Protein AF-A0A944TZT9-F1 (afdb_monomer_lite)

Radius of gyration: 13.58 Å; chains: 1; bounding box: 32×24×38 Å

Structure (mmCIF, N/CA/C/O backbone):
data_AF-A0A944TZT9-F1
#
_entry.id   AF-A0A944TZT9-F1
#
loop_
_atom_site.group_PDB
_atom_site.id
_atom_site.type_symbol
_atom_site.label_atom_id
_atom_site.label_alt_id
_atom_site.label_comp_id
_atom_site.label_asym_id
_atom_site.label_entity_id
_atom_site.label_seq_id
_atom_site.pdbx_PDB_ins_code
_atom_site.Cartn_x
_atom_site.Cartn_y
_atom_site.Cartn_z
_atom_site.occupancy
_atom_site.B_iso_or_equiv
_atom_site.auth_seq_id
_atom_site.auth_comp_id
_atom_site.auth_asym_id
_atom_site.auth_atom_id
_atom_site.pdbx_PDB_model_num
ATOM 1 N N . MET A 1 1 ? -11.316 -3.778 -6.133 1.00 54.97 1 MET A N 1
ATOM 2 C CA . MET A 1 1 ? -10.814 -3.201 -4.871 1.00 54.97 1 MET A CA 1
ATOM 3 C C . MET A 1 1 ? -9.527 -2.442 -5.174 1.00 54.97 1 MET A C 1
ATOM 5 O O . MET A 1 1 ? -8.621 -3.069 -5.716 1.00 54.97 1 MET A O 1
ATOM 9 N N . PRO A 1 2 ? -9.462 -1.119 -4.948 1.00 79.56 2 PRO A N 1
ATOM 10 C CA . PRO A 1 2 ? -8.211 -0.369 -5.063 1.00 79.56 2 PRO A CA 1
ATOM 11 C C . PRO A 1 2 ? -7.217 -0.827 -3.986 1.00 79.56 2 PRO A C 1
ATOM 13 O O . PRO A 1 2 ? -7.639 -1.184 -2.889 1.00 79.56 2 PRO A O 1
ATOM 16 N N . ALA A 1 3 ? -5.920 -0.825 -4.306 1.00 89.00 3 ALA A N 1
ATOM 17 C CA . ALA A 1 3 ? -4.836 -1.183 -3.385 1.00 89.00 3 ALA A CA 1
ATOM 18 C C . ALA A 1 3 ? -5.063 -2.514 -2.622 1.00 89.00 3 ALA A C 1
ATOM 20 O O . ALA A 1 3 ? -4.917 -2.576 -1.401 1.00 89.00 3 ALA A O 1
ATOM 21 N N . ILE A 1 4 ? -5.471 -3.576 -3.332 1.00 93.75 4 ILE A N 1
ATOM 22 C CA . ILE A 1 4 ? -5.760 -4.904 -2.752 1.00 93.75 4 ILE A CA 1
ATOM 23 C C . ILE A 1 4 ? -4.552 -5.527 -2.038 1.00 93.75 4 ILE A C 1
ATOM 25 O O . ILE A 1 4 ? -4.700 -6.324 -1.117 1.00 93.75 4 ILE A O 1
ATOM 29 N N . GLU A 1 5 ? -3.350 -5.134 -2.437 1.00 94.75 5 GLU A N 1
ATOM 30 C CA . GLU A 1 5 ? -2.083 -5.505 -1.823 1.00 94.75 5 GLU A CA 1
ATOM 31 C C . GLU A 1 5 ? -1.931 -5.027 -0.367 1.00 94.75 5 GLU A C 1
ATOM 33 O O . GLU A 1 5 ? -1.015 -5.482 0.319 1.00 94.75 5 GLU A O 1
ATOM 38 N N . LEU A 1 6 ? -2.841 -4.163 0.105 1.00 94.69 6 LEU A N 1
ATOM 39 C CA . LEU A 1 6 ? -2.936 -3.638 1.474 1.00 94.69 6 LEU A CA 1
ATOM 40 C C . LEU A 1 6 ? -4.268 -4.014 2.148 1.00 94.69 6 LEU A C 1
ATOM 42 O O . LEU A 1 6 ? 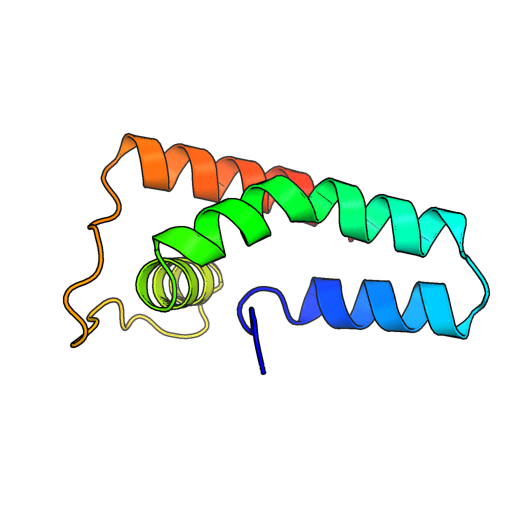-4.836 -3.232 2.906 1.00 94.69 6 LEU A O 1
ATOM 46 N N . ALA A 1 7 ? -4.828 -5.187 1.838 1.00 94.50 7 ALA A N 1
ATOM 47 C CA . ALA A 1 7 ? -6.108 -5.629 2.402 1.00 94.50 7 ALA A CA 1
ATOM 48 C C . ALA A 1 7 ? -6.147 -5.602 3.945 1.00 94.50 7 ALA A C 1
ATOM 50 O O . ALA A 1 7 ? -7.161 -5.224 4.524 1.00 94.50 7 ALA A O 1
ATOM 51 N N . ASP A 1 8 ? -5.041 -5.951 4.600 1.00 94.12 8 ASP A N 1
ATOM 52 C CA . ASP A 1 8 ? -4.858 -5.880 6.053 1.00 94.12 8 ASP A CA 1
ATOM 53 C C . ASP A 1 8 ? -4.995 -4.453 6.602 1.00 94.12 8 ASP A C 1
ATOM 55 O O . ASP A 1 8 ? -5.733 -4.231 7.563 1.00 94.12 8 ASP A O 1
ATOM 59 N N . LEU A 1 9 ? -4.362 -3.475 5.951 1.00 95.69 9 LEU A N 1
ATOM 60 C CA . LEU A 1 9 ? -4.528 -2.057 6.274 1.00 95.69 9 LEU A CA 1
ATOM 61 C C . LEU A 1 9 ? -5.989 -1.619 6.134 1.00 95.69 9 LEU A C 1
ATOM 63 O O . LEU A 1 9 ? -6.503 -0.926 7.010 1.00 95.69 9 LEU A O 1
ATOM 67 N N . HIS A 1 10 ? -6.663 -2.001 5.045 1.00 95.44 10 HIS A N 1
ATOM 68 C CA . HIS A 1 10 ? -8.062 -1.615 4.818 1.00 95.44 10 HIS A CA 1
ATOM 69 C C . HIS A 1 10 ? -8.981 -2.152 5.916 1.00 95.44 10 HIS A C 1
ATOM 71 O O . HIS A 1 10 ? -9.862 -1.433 6.384 1.00 95.44 10 HIS A O 1
ATOM 77 N N . VAL A 1 11 ? -8.746 -3.386 6.368 1.00 96.19 11 VAL A N 1
ATOM 78 C CA . VAL A 1 11 ? -9.464 -3.970 7.508 1.00 96.19 11 VAL A CA 1
ATOM 79 C C . VAL A 1 11 ? -9.163 -3.199 8.793 1.00 96.19 11 VAL A C 1
ATOM 81 O O . VAL A 1 11 ? -10.095 -2.831 9.506 1.00 96.19 11 VAL A O 1
ATOM 84 N N . ALA A 1 12 ? -7.893 -2.898 9.077 1.00 96.88 12 ALA A N 1
ATOM 85 C CA . ALA A 1 12 ? -7.508 -2.135 10.265 1.00 96.88 12 ALA A CA 1
ATOM 86 C C . ALA A 1 12 ? -8.142 -0.731 10.284 1.00 96.88 12 ALA A C 1
ATOM 88 O O . ALA A 1 12 ? -8.688 -0.311 11.305 1.00 96.88 12 ALA A O 1
ATOM 89 N N . 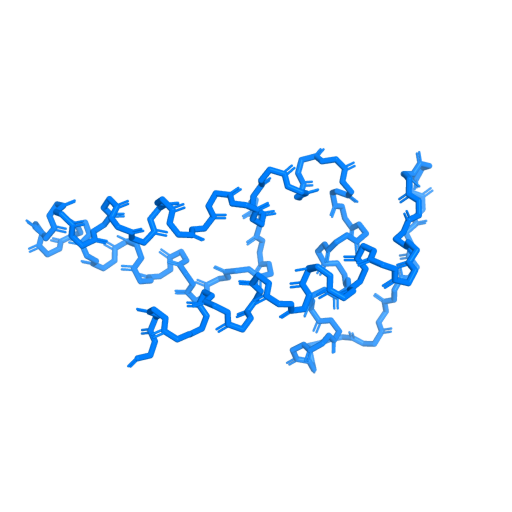LEU A 1 13 ? -8.131 -0.034 9.144 1.00 96.38 13 LEU A N 1
ATOM 90 C CA . LEU A 1 13 ? -8.780 1.266 8.958 1.00 96.38 13 LEU A CA 1
ATOM 91 C C . LEU A 1 13 ? -10.284 1.189 9.212 1.00 96.38 13 LEU A C 1
ATOM 93 O O . LEU A 1 13 ? -10.824 2.003 9.963 1.00 96.38 13 LEU A O 1
ATOM 97 N N . TYR A 1 14 ? -10.953 0.211 8.598 1.00 96.94 14 TYR A N 1
ATOM 98 C CA . TYR A 1 14 ? -12.390 0.017 8.757 1.00 96.94 14 TYR A CA 1
ATOM 99 C C . TYR A 1 14 ? -12.763 -0.289 10.208 1.00 96.94 14 TYR A C 1
ATOM 101 O O . TYR A 1 14 ? -13.725 0.282 10.722 1.00 96.94 14 TYR A O 1
ATOM 109 N N . ASN A 1 15 ? -11.995 -1.145 10.883 1.00 97.75 15 ASN A N 1
ATOM 110 C CA . ASN A 1 15 ? -12.229 -1.495 12.281 1.00 97.75 15 ASN A CA 1
ATOM 111 C C . ASN A 1 15 ? -12.058 -0.277 13.194 1.00 97.75 15 ASN A C 1
ATOM 113 O O . ASN A 1 15 ? -12.960 0.018 13.973 1.00 97.75 15 ASN A O 1
ATOM 117 N N . ALA A 1 16 ? -10.963 0.479 13.052 1.00 97.94 16 ALA A N 1
ATOM 118 C CA . ALA A 1 16 ? -10.736 1.692 13.839 1.00 97.94 16 ALA A CA 1
ATOM 119 C C . ALA A 1 16 ? -11.856 2.723 13.627 1.00 97.94 16 ALA A C 1
ATOM 121 O O . ALA A 1 16 ? -12.379 3.294 14.583 1.00 97.94 16 ALA A O 1
ATOM 122 N N . PHE A 1 17 ? -12.277 2.930 12.377 1.00 97.44 17 PHE A N 1
ATOM 123 C CA . PHE A 1 17 ? -13.386 3.827 12.063 1.00 97.44 17 PHE A CA 1
ATOM 124 C C . PHE A 1 17 ? -14.712 3.347 12.673 1.00 97.44 17 PHE A C 1
ATOM 126 O O . PHE A 1 17 ? -15.414 4.132 13.309 1.00 97.44 17 PHE A O 1
ATOM 133 N N . SER A 1 18 ? -15.035 2.060 12.519 1.00 98.25 18 SER A N 1
ATOM 134 C CA . SER A 1 18 ? -16.287 1.465 13.012 1.00 98.25 18 SER A CA 1
ATOM 135 C C . SER A 1 18 ? -16.372 1.448 14.540 1.00 98.25 18 SER A C 1
ATOM 137 O O . SER A 1 18 ? -17.465 1.552 15.090 1.00 98.25 18 SER A O 1
ATOM 139 N N . SER A 1 19 ? -15.227 1.383 15.222 1.00 98.25 19 SER A N 1
ATOM 140 C CA . SER A 1 19 ? -15.104 1.493 16.682 1.00 98.25 19 SER A CA 1
ATOM 141 C C . SER A 1 19 ? -15.022 2.941 17.191 1.00 98.25 19 SER A C 1
ATOM 143 O O . SER A 1 19 ? -14.737 3.160 18.364 1.00 98.25 19 SER A O 1
ATOM 145 N N . ALA A 1 20 ? -15.260 3.943 16.334 1.00 98.06 20 ALA A N 1
ATOM 146 C CA . ALA A 1 20 ? -15.153 5.372 16.650 1.00 98.06 20 ALA A CA 1
ATOM 147 C C . ALA A 1 20 ? -13.750 5.837 17.112 1.00 98.06 20 ALA A C 1
ATOM 149 O O . ALA A 1 20 ? -13.599 6.913 17.695 1.00 98.06 20 ALA A O 1
ATOM 150 N N . GLU A 1 21 ? -12.693 5.092 16.779 1.00 98.38 21 GLU A N 1
ATOM 151 C CA . GLU A 1 21 ? -11.296 5.447 17.052 1.00 98.38 21 GLU A CA 1
ATOM 152 C C . GLU A 1 21 ? -10.742 6.377 15.960 1.00 98.38 21 GLU A C 1
ATOM 154 O O . GLU A 1 21 ? -9.826 6.045 15.201 1.00 98.38 21 GLU A O 1
ATOM 159 N N . ALA A 1 22 ? -11.314 7.578 15.857 1.00 97.50 22 ALA A N 1
ATOM 160 C CA . ALA A 1 22 ? -11.042 8.492 14.748 1.00 97.50 22 ALA A CA 1
ATOM 161 C C . ALA A 1 22 ? -9.550 8.841 14.579 1.00 97.50 22 ALA A C 1
ATOM 163 O O . ALA A 1 22 ? -9.078 8.983 13.450 1.00 97.50 22 ALA A O 1
ATOM 164 N N . GLU A 1 23 ? -8.794 8.968 15.676 1.00 98.06 23 GLU A N 1
ATOM 165 C CA . GLU A 1 23 ? -7.361 9.268 15.584 1.00 98.06 23 GLU A CA 1
ATOM 166 C C . GLU A 1 23 ? -6.545 8.068 15.107 1.00 98.06 23 GLU A C 1
ATOM 168 O O . GLU A 1 23 ? -5.647 8.234 14.286 1.00 98.06 23 GLU A O 1
ATOM 173 N N . ARG A 1 24 ? -6.908 6.851 15.525 1.00 97.50 24 ARG A N 1
ATOM 174 C CA . ARG A 1 24 ? -6.263 5.627 15.044 1.00 97.50 24 ARG A CA 1
ATOM 175 C C . ARG A 1 24 ? -6.500 5.432 13.550 1.00 97.50 24 ARG A C 1
ATOM 177 O O . ARG A 1 24 ? -5.551 5.163 12.816 1.00 97.50 24 ARG A O 1
ATOM 184 N N . ALA A 1 25 ? -7.735 5.634 13.090 1.00 97.94 25 ALA A N 1
ATOM 185 C CA . ALA A 1 25 ? -8.066 5.576 11.669 1.00 97.94 25 ALA A CA 1
ATOM 186 C C . ALA A 1 25 ? -7.275 6.622 10.860 1.00 97.94 25 ALA A C 1
ATOM 188 O O . ALA A 1 25 ? -6.720 6.309 9.807 1.00 97.94 25 ALA A O 1
ATOM 189 N N . ARG A 1 26 ? -7.154 7.857 11.369 1.00 97.50 26 ARG A N 1
ATOM 190 C CA . ARG A 1 26 ? -6.335 8.897 10.726 1.00 97.50 26 ARG A CA 1
ATOM 191 C C . ARG A 1 26 ? -4.853 8.547 10.699 1.00 97.50 26 ARG A C 1
ATOM 193 O O . ARG A 1 26 ? -4.215 8.782 9.677 1.00 97.50 26 ARG A O 1
ATOM 200 N N . GLN A 1 27 ? -4.316 7.997 11.785 1.00 97.31 27 GLN A N 1
ATOM 201 C CA . GLN A 1 27 ? -2.919 7.580 11.857 1.00 97.31 27 GLN A CA 1
ATOM 202 C C . GLN A 1 27 ? -2.618 6.504 10.810 1.00 97.31 27 GLN A C 1
ATOM 204 O O . GLN A 1 27 ? -1.743 6.705 9.975 1.00 97.31 27 GLN A O 1
ATOM 209 N N . LEU A 1 28 ? -3.424 5.437 10.772 1.00 97.38 28 LEU A N 1
ATOM 210 C CA . LEU A 1 28 ? -3.314 4.373 9.768 1.00 97.38 28 LEU A CA 1
ATOM 211 C C . LEU A 1 28 ? -3.360 4.921 8.334 1.00 97.38 28 LEU A C 1
ATOM 213 O O . LEU A 1 28 ? -2.581 4.497 7.481 1.00 97.38 28 LEU A O 1
ATOM 217 N N . TYR A 1 29 ? -4.247 5.883 8.061 1.00 96.19 29 TYR A N 1
ATOM 218 C CA . TYR A 1 29 ? -4.333 6.495 6.739 1.00 96.19 29 TYR A CA 1
ATOM 219 C C . TYR A 1 29 ? -3.062 7.283 6.409 1.00 96.19 29 TYR A C 1
ATOM 221 O O . TYR A 1 29 ? -2.490 7.068 5.342 1.00 96.19 29 TYR A O 1
ATOM 229 N N . ARG A 1 30 ? -2.585 8.142 7.323 1.00 97.06 30 ARG A N 1
ATOM 230 C CA . ARG A 1 30 ? -1.355 8.932 7.137 1.00 97.06 30 ARG A CA 1
ATOM 231 C C . ARG A 1 30 ? -0.141 8.045 6.878 1.00 97.06 30 ARG A C 1
ATOM 233 O O . ARG A 1 30 ? 0.582 8.301 5.920 1.00 97.06 30 ARG A O 1
ATOM 240 N N . ASP A 1 31 ? 0.024 6.986 7.661 1.00 96.38 31 ASP A N 1
ATOM 241 C CA . ASP A 1 31 ? 1.162 6.069 7.533 1.00 96.38 31 ASP A CA 1
ATOM 242 C C . ASP A 1 31 ? 1.117 5.267 6.225 1.00 96.38 31 ASP A C 1
ATOM 244 O O . ASP A 1 31 ? 2.149 4.860 5.699 1.00 96.38 31 ASP A O 1
ATOM 248 N N . SER A 1 32 ? -0.070 5.092 5.637 1.00 95.75 32 SER A N 1
ATOM 249 C CA . SER A 1 32 ? 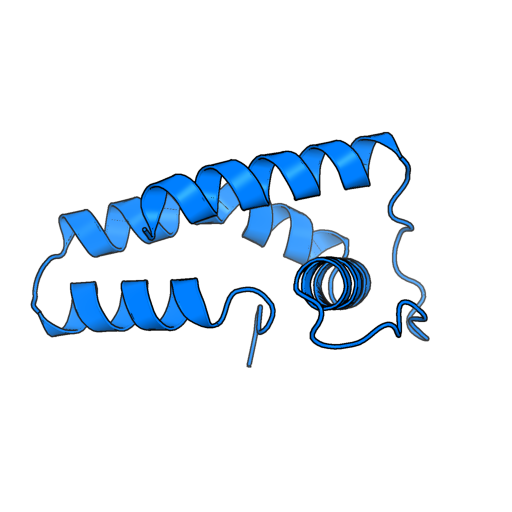-0.220 4.438 4.334 1.00 95.75 32 SER A CA 1
ATOM 250 C C . SER A 1 32 ? 0.058 5.340 3.126 1.00 95.75 32 SER A C 1
ATOM 252 O O . SER A 1 32 ? 0.264 4.831 2.019 1.00 95.75 32 SER A O 1
ATOM 254 N N . LEU A 1 33 ? 0.065 6.669 3.303 1.00 95.94 33 LEU A N 1
ATOM 255 C CA . LEU A 1 33 ? 0.150 7.630 2.197 1.00 95.9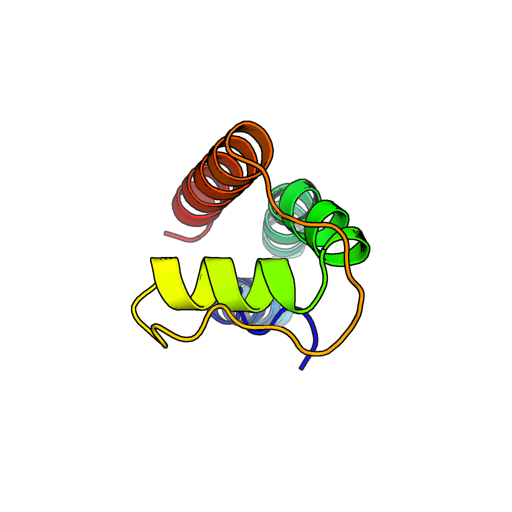4 33 LEU A CA 1
ATOM 256 C C . LEU A 1 33 ? 1.377 7.442 1.294 1.00 95.94 33 LEU A C 1
ATOM 258 O O . LEU A 1 33 ? 1.180 7.469 0.078 1.00 95.94 33 LEU A O 1
ATOM 262 N N . PRO A 1 34 ? 2.607 7.212 1.801 1.00 95.69 34 PRO A N 1
ATOM 263 C CA . PRO A 1 34 ? 3.773 7.023 0.933 1.00 95.69 34 PRO A CA 1
ATOM 264 C C . PRO A 1 34 ? 3.583 5.878 -0.073 1.00 95.69 34 PRO A C 1
ATOM 266 O O . PRO A 1 34 ? 3.888 6.010 -1.265 1.00 95.69 34 PRO A O 1
ATOM 269 N N . LEU A 1 35 ? 2.990 4.773 0.388 1.00 95.06 35 LEU A N 1
ATOM 270 C CA . LEU A 1 35 ? 2.756 3.600 -0.440 1.00 95.06 35 LEU A CA 1
ATOM 271 C C . LEU A 1 35 ? 1.582 3.809 -1.404 1.00 95.06 35 LEU A C 1
ATOM 273 O O . LEU A 1 35 ? 1.683 3.437 -2.572 1.00 95.06 35 LEU A O 1
ATOM 277 N N . LEU A 1 36 ? 0.497 4.456 -0.961 1.00 94.75 36 LEU A N 1
ATOM 278 C CA . LEU A 1 36 ? -0.648 4.794 -1.817 1.00 94.75 36 LEU A CA 1
ATOM 279 C C . LEU A 1 36 ? -0.276 5.787 -2.929 1.00 94.75 36 LEU A C 1
ATOM 281 O O . LEU A 1 36 ? -0.718 5.638 -4.070 1.00 94.75 36 LEU A O 1
ATOM 285 N N . VAL A 1 37 ? 0.573 6.773 -2.630 1.00 95.69 37 VAL A N 1
ATOM 286 C CA . VAL A 1 37 ? 1.082 7.722 -3.630 1.00 95.69 37 VAL A CA 1
ATOM 287 C C . VAL A 1 37 ? 1.949 6.993 -4.656 1.00 95.69 37 VAL A C 1
ATOM 289 O O . VAL A 1 37 ? 1.708 7.136 -5.856 1.00 95.69 37 VAL A O 1
ATOM 292 N N . SER A 1 38 ? 2.871 6.132 -4.217 1.00 95.81 38 SER A N 1
ATOM 293 C CA . SER A 1 38 ? 3.666 5.281 -5.118 1.00 95.81 38 SER A CA 1
ATOM 294 C C . SER A 1 38 ? 2.781 4.362 -5.974 1.00 95.81 38 SER A C 1
ATOM 296 O O . SER A 1 38 ? 3.007 4.197 -7.177 1.00 95.81 38 SER A O 1
ATOM 298 N N . GLN A 1 39 ? 1.715 3.809 -5.388 1.00 94.75 39 GLN A N 1
ATOM 299 C CA . GLN A 1 39 ? 0.742 2.967 -6.087 1.00 94.75 39 GLN A CA 1
ATOM 300 C C . GLN A 1 39 ? 0.037 3.730 -7.212 1.00 94.75 39 GLN A C 1
ATOM 302 O O . GLN A 1 39 ? -0.213 3.152 -8.267 1.00 94.75 39 GLN A O 1
ATOM 307 N N . SER A 1 40 ? -0.214 5.032 -7.060 1.00 94.56 40 SER A N 1
ATOM 308 C CA . SER A 1 40 ? -0.853 5.833 -8.112 1.00 94.56 40 SER A CA 1
ATOM 309 C C . SER A 1 40 ? -0.009 5.938 -9.397 1.00 94.56 40 SER A C 1
ATOM 311 O O . SER A 1 40 ? -0.568 5.994 -10.501 1.00 94.56 40 SER A O 1
ATOM 313 N N . VAL A 1 41 ? 1.322 5.879 -9.255 1.00 95.06 41 VAL A N 1
ATOM 314 C CA . VAL A 1 41 ? 2.308 5.932 -10.346 1.00 95.06 41 VAL A CA 1
ATOM 315 C C . VAL A 1 41 ? 2.487 4.552 -10.981 1.00 95.06 41 VAL A C 1
ATOM 317 O O . VAL A 1 41 ? 2.286 4.378 -12.183 1.00 95.06 41 VAL A O 1
ATOM 320 N N . TYR A 1 42 ? 2.822 3.548 -10.168 1.00 96.50 42 TYR A N 1
ATOM 321 C CA . TYR A 1 42 ? 3.212 2.214 -10.643 1.00 96.50 42 TYR A CA 1
ATOM 322 C C . TYR A 1 42 ? 2.038 1.241 -10.806 1.00 96.50 42 TYR A C 1
ATOM 324 O O . TYR A 1 42 ? 2.168 0.190 -11.443 1.00 96.50 42 TYR A O 1
ATOM 332 N N . ARG A 1 43 ? 0.877 1.581 -10.242 1.00 95.56 43 ARG A N 1
ATOM 333 C CA . ARG A 1 43 ? -0.402 0.865 -10.327 1.00 95.56 43 ARG A CA 1
ATOM 334 C C . ARG A 1 43 ? -0.240 -0.644 -10.152 1.00 95.56 43 ARG A C 1
ATOM 336 O O . ARG A 1 43 ? 0.341 -1.111 -9.178 1.00 95.56 43 ARG A O 1
ATOM 343 N N . MET A 1 44 ? -0.722 -1.415 -11.129 1.00 96.25 44 MET A N 1
ATOM 344 C CA . MET A 1 44 ? -0.704 -2.876 -11.104 1.00 96.25 44 MET A CA 1
ATOM 345 C C . MET A 1 44 ? 0.695 -3.476 -10.954 1.00 96.25 44 MET A C 1
ATOM 347 O O . MET A 1 44 ? 0.798 -4.613 -10.497 1.00 96.25 44 MET A O 1
ATOM 351 N N . ARG A 1 45 ? 1.757 -2.755 -11.333 1.00 96.94 45 ARG A N 1
ATOM 352 C CA . ARG A 1 45 ? 3.130 -3.241 -11.172 1.00 96.94 45 ARG A CA 1
ATOM 353 C C . ARG A 1 45 ? 3.535 -3.265 -9.704 1.00 96.94 45 ARG A C 1
ATOM 355 O O . ARG A 1 45 ? 4.026 -4.291 -9.244 1.00 96.94 45 ARG A O 1
ATOM 362 N N . LEU A 1 46 ? 3.231 -2.198 -8.962 1.00 97.25 46 LEU A N 1
ATOM 363 C CA . LEU A 1 46 ? 3.420 -2.173 -7.511 1.00 97.25 46 LEU A CA 1
ATOM 364 C C . LEU A 1 46 ? 2.509 -3.194 -6.837 1.00 97.25 46 LEU A C 1
ATOM 366 O O . LEU A 1 46 ? 3.005 -4.012 -6.071 1.00 97.25 46 LEU A O 1
ATOM 370 N N . THR A 1 47 ? 1.222 -3.240 -7.196 1.00 96.69 47 THR A N 1
ATOM 371 C CA . THR A 1 47 ? 0.287 -4.234 -6.646 1.00 96.69 47 THR A CA 1
ATOM 372 C C . THR A 1 47 ? 0.838 -5.657 -6.774 1.00 96.69 47 THR A C 1
ATOM 374 O O . THR A 1 47 ? 0.911 -6.384 -5.786 1.00 96.69 47 THR A O 1
ATOM 377 N N . LYS A 1 48 ? 1.293 -6.061 -7.966 1.00 97.00 48 LYS A N 1
ATOM 378 C CA . LYS A 1 48 ? 1.861 -7.401 -8.181 1.00 97.00 48 LYS A CA 1
ATOM 379 C C . LYS A 1 48 ? 3.170 -7.627 -7.435 1.00 97.00 48 LYS A C 1
ATOM 381 O O . LYS A 1 48 ? 3.360 -8.708 -6.885 1.00 97.00 48 LYS A O 1
ATOM 386 N N . TYR A 1 49 ? 4.041 -6.622 -7.383 1.00 97.56 49 TYR A N 1
ATOM 387 C CA . TYR A 1 49 ? 5.280 -6.699 -6.616 1.00 97.56 49 TYR A CA 1
ATOM 388 C C . TYR A 1 49 ? 5.003 -6.957 -5.129 1.00 97.56 49 TYR A C 1
ATOM 390 O O . TYR A 1 49 ? 5.507 -7.930 -4.571 1.00 97.56 49 TYR A O 1
ATOM 398 N N . VAL A 1 50 ? 4.118 -6.171 -4.509 1.00 96.94 50 VAL A N 1
ATOM 399 C CA . VAL A 1 50 ? 3.757 -6.332 -3.093 1.00 96.94 50 VAL A CA 1
ATOM 400 C C . VAL A 1 50 ? 3.079 -7.680 -2.833 1.00 96.94 50 VAL A C 1
ATOM 402 O O . VAL A 1 50 ? 3.430 -8.364 -1.871 1.00 96.94 50 VAL A O 1
ATOM 405 N N . LEU A 1 51 ? 2.153 -8.113 -3.695 1.00 96.75 51 LEU A N 1
ATOM 406 C CA . LEU A 1 51 ? 1.519 -9.432 -3.568 1.00 96.75 51 LEU A CA 1
ATOM 407 C C . LEU A 1 51 ? 2.543 -10.574 -3.667 1.00 96.75 51 LEU A C 1
ATOM 409 O O . LEU A 1 51 ? 2.440 -11.551 -2.924 1.00 96.75 51 LEU A O 1
ATOM 413 N N . SER A 1 52 ? 3.558 -10.438 -4.525 1.00 96.75 52 SER A N 1
ATOM 414 C CA . SER A 1 52 ? 4.666 -11.394 -4.610 1.00 96.75 52 SER A CA 1
ATOM 415 C C . SER A 1 52 ? 5.529 -11.396 -3.355 1.00 96.75 52 SER A C 1
ATOM 417 O O . SER A 1 52 ? 5.837 -12.469 -2.841 1.00 96.75 52 SER A O 1
ATOM 419 N N . LYS A 1 53 ? 5.879 -10.226 -2.810 1.00 94.38 53 LYS A N 1
ATOM 420 C CA . LYS A 1 53 ? 6.632 -10.108 -1.547 1.00 94.38 53 LYS A CA 1
ATOM 421 C C . LYS A 1 53 ? 5.868 -10.684 -0.352 1.00 94.38 53 LYS A C 1
ATOM 423 O O . LYS A 1 53 ? 6.482 -11.145 0.605 1.00 94.38 53 LYS A O 1
ATOM 428 N N . ARG A 1 54 ? 4.535 -10.678 -0.415 1.00 92.81 54 ARG A N 1
ATOM 429 C CA . ARG A 1 54 ? 3.636 -11.284 0.578 1.00 92.81 54 ARG A CA 1
ATOM 430 C C . ARG A 1 54 ? 3.355 -12.774 0.327 1.00 92.81 54 ARG A C 1
ATOM 432 O O . ARG A 1 54 ? 2.587 -13.363 1.077 1.00 92.81 54 ARG A O 1
ATOM 439 N N . GLY A 1 55 ? 3.943 -13.384 -0.705 1.00 95.75 55 GLY A N 1
ATOM 440 C CA . GLY A 1 55 ? 3.771 -14.809 -1.013 1.00 95.75 55 GLY A CA 1
ATOM 441 C C . GLY A 1 55 ? 2.411 -15.184 -1.614 1.00 95.75 55 GLY A C 1
ATOM 442 O O . GLY A 1 55 ? 2.085 -16.364 -1.681 1.00 95.75 55 GLY A O 1
ATOM 443 N N . ILE A 1 56 ? 1.612 -14.209 -2.062 1.00 96.50 56 ILE A N 1
ATOM 444 C CA . ILE A 1 56 ? 0.255 -14.442 -2.587 1.00 96.50 56 ILE A CA 1
ATOM 445 C C . ILE A 1 56 ? 0.296 -14.915 -4.047 1.00 96.50 56 ILE A C 1
ATOM 447 O O . ILE A 1 56 ? -0.516 -15.736 -4.467 1.00 96.50 56 ILE A O 1
ATOM 451 N N . THR A 1 57 ? 1.228 -14.400 -4.852 1.00 95.62 57 THR A N 1
ATOM 452 C CA . THR A 1 57 ? 1.414 -14.837 -6.243 1.00 95.62 57 THR A CA 1
ATOM 453 C C . THR A 1 57 ? 2.822 -14.519 -6.740 1.00 95.62 57 THR A C 1
ATOM 455 O O . THR A 1 57 ? 3.302 -13.420 -6.486 1.00 95.62 57 THR A O 1
ATOM 458 N N . PRO A 1 58 ? 3.484 -15.409 -7.499 1.00 95.56 58 PRO A N 1
ATOM 459 C CA . PRO A 1 58 ? 4.791 -15.115 -8.092 1.00 95.56 58 PRO A CA 1
ATOM 460 C C . PRO A 1 58 ? 4.699 -14.238 -9.357 1.00 95.56 58 PRO A C 1
ATOM 462 O O . PRO A 1 58 ? 5.715 -13.880 -9.950 1.00 95.56 58 PRO A O 1
ATOM 465 N N . ALA A 1 59 ? 3.492 -13.931 -9.842 1.00 94.25 59 ALA A N 1
ATOM 466 C CA . ALA A 1 59 ? 3.308 -13.274 -11.129 1.00 94.25 59 ALA A CA 1
ATOM 467 C C . ALA A 1 59 ? 3.616 -11.769 -11.061 1.00 94.25 59 ALA A C 1
ATOM 469 O O . ALA A 1 59 ? 2.801 -10.993 -10.569 1.00 94.25 59 ALA A O 1
ATOM 470 N N . LEU A 1 60 ? 4.731 -11.343 -11.664 1.00 95.75 60 LEU A N 1
ATOM 471 C CA . LEU A 1 60 ? 5.128 -9.927 -11.760 1.00 95.75 60 LEU A CA 1
ATOM 472 C C . LEU A 1 60 ? 4.753 -9.255 -13.089 1.00 95.75 60 LEU A C 1
ATOM 474 O O . LEU A 1 60 ? 4.685 -8.032 -13.166 1.00 95.75 60 LEU A O 1
ATOM 478 N N . HIS A 1 61 ? 4.478 -10.034 -14.139 1.00 95.38 61 HIS A N 1
ATOM 479 C CA . HIS A 1 61 ? 4.216 -9.487 -15.472 1.00 95.38 61 HIS A CA 1
ATOM 480 C C . HIS A 1 61 ? 2.965 -8.590 -15.503 1.00 95.38 61 HIS A C 1
ATOM 482 O O . HIS A 1 61 ? 1.881 -8.998 -15.070 1.00 95.38 61 HIS A O 1
ATOM 488 N N . VAL A 1 62 ? 3.086 -7.394 -16.082 1.00 96.62 62 VAL A N 1
ATOM 489 C CA . VAL A 1 62 ? 1.978 -6.464 -16.329 1.00 96.62 62 VAL A CA 1
ATOM 490 C C . VAL A 1 62 ? 1.906 -6.148 -17.820 1.00 96.62 62 VAL A C 1
ATOM 492 O O . VAL A 1 62 ? 2.911 -5.817 -18.434 1.00 96.62 62 VAL A O 1
ATOM 495 N N . ARG A 1 63 ? 0.698 -6.239 -18.392 1.00 96.81 63 ARG A N 1
ATOM 496 C CA . ARG A 1 63 ? 0.446 -5.960 -19.818 1.00 96.81 63 ARG A CA 1
ATOM 497 C C . ARG A 1 63 ? 0.387 -4.467 -20.143 1.00 96.81 63 ARG A C 1
ATOM 499 O O . ARG A 1 63 ? 0.681 -4.070 -21.260 1.00 96.81 63 ARG A O 1
ATOM 506 N N . ALA A 1 64 ? -0.080 -3.660 -19.191 1.00 94.75 64 ALA A N 1
ATOM 507 C CA . ALA A 1 64 ? -0.197 -2.221 -19.375 1.00 94.75 64 ALA A CA 1
ATOM 508 C C . ALA A 1 64 ? 1.203 -1.580 -19.427 1.00 94.75 64 ALA A C 1
ATOM 510 O O . ALA A 1 64 ? 2.065 -1.989 -18.644 1.00 94.75 64 ALA A O 1
ATOM 511 N N . PRO A 1 65 ? 1.425 -0.569 -20.285 1.00 96.12 65 PRO A N 1
ATOM 512 C CA . PRO A 1 65 ? 2.715 0.106 -20.424 1.00 96.12 65 PRO A CA 1
ATOM 513 C C . PRO A 1 65 ? 2.952 1.069 -19.249 1.00 96.12 65 PRO A C 1
ATOM 515 O O . PRO A 1 65 ? 2.845 2.284 -19.381 1.00 96.12 65 PRO A O 1
ATOM 518 N N . LEU A 1 66 ? 3.200 0.513 -18.065 1.00 95.31 66 LEU A N 1
ATOM 519 C CA . LEU A 1 66 ? 3.461 1.259 -16.832 1.00 95.31 66 LEU A CA 1
ATOM 520 C C . LEU A 1 66 ? 4.969 1.425 -16.606 1.00 95.31 66 LEU A C 1
ATOM 522 O O . LEU A 1 66 ? 5.714 0.528 -17.015 1.00 95.31 66 LEU A O 1
ATOM 526 N N . PRO A 1 67 ? 5.414 2.474 -15.888 1.00 95.88 67 PRO A N 1
ATOM 527 C CA . PRO A 1 67 ? 6.807 2.608 -15.466 1.00 95.88 67 PRO A CA 1
ATOM 528 C C . PRO A 1 67 ? 7.309 1.343 -14.767 1.00 95.88 67 PRO A C 1
ATOM 530 O O . PRO A 1 67 ? 6.546 0.686 -14.052 1.00 95.88 67 PRO A O 1
ATOM 533 N N . GLU A 1 68 ? 8.571 0.987 -14.996 1.00 95.81 68 GLU A N 1
ATOM 534 C CA . GLU A 1 68 ? 9.213 -0.133 -14.311 1.00 95.81 68 GLU A CA 1
ATOM 535 C C . GLU A 1 68 ? 9.578 0.248 -12.874 1.00 95.81 68 GLU A C 1
ATOM 537 O O . GLU A 1 68 ? 9.850 1.407 -12.576 1.00 95.81 68 GLU A O 1
ATOM 542 N N . LEU A 1 69 ? 9.586 -0.748 -11.987 1.00 96.56 69 LEU A N 1
ATOM 543 C CA . LEU A 1 69 ? 10.185 -0.596 -10.666 1.00 96.56 69 LEU A CA 1
ATOM 544 C C . LEU A 1 69 ? 11.669 -0.908 -10.831 1.00 96.56 69 LEU A C 1
ATOM 546 O O . LEU A 1 69 ? 12.013 -2.047 -11.156 1.00 96.56 69 LEU A O 1
ATOM 550 N N . ASP A 1 70 ? 12.543 0.069 -10.649 1.00 96.69 70 ASP A N 1
ATOM 551 C CA . ASP A 1 70 ? 13.978 -0.193 -10.584 1.00 96.69 70 ASP A CA 1
ATOM 552 C C . ASP A 1 70 ? 14.374 -0.732 -9.198 1.00 96.69 70 ASP A C 1
ATOM 554 O O . ASP A 1 70 ? 13.528 -1.069 -8.364 1.00 96.69 70 ASP A O 1
ATOM 558 N N . GLU A 1 71 ? 15.671 -0.920 -8.978 1.00 97.69 71 GLU A N 1
ATOM 559 C CA . GLU A 1 71 ? 16.170 -1.454 -7.714 1.00 97.69 71 GLU A CA 1
ATOM 560 C C . GLU A 1 71 ? 15.896 -0.521 -6.533 1.00 97.69 71 GLU A C 1
ATOM 562 O O . GLU A 1 71 ? 15.388 -0.985 -5.514 1.00 97.69 71 GLU A O 1
ATOM 567 N N . PHE A 1 72 ? 16.150 0.777 -6.688 1.00 97.69 72 PHE A N 1
ATOM 568 C CA . PHE A 1 72 ? 15.943 1.765 -5.630 1.00 97.69 72 PHE A CA 1
ATOM 569 C C . PHE A 1 72 ? 14.463 1.903 -5.278 1.00 97.69 72 PHE A C 1
ATOM 571 O O . PHE A 1 72 ? 14.091 1.844 -4.112 1.00 97.69 72 PHE A O 1
ATOM 578 N N . THR A 1 73 ? 13.590 1.936 -6.284 1.00 96.69 73 THR A N 1
ATOM 579 C CA . THR A 1 73 ? 12.142 1.981 -6.067 1.00 96.69 73 THR A CA 1
ATOM 580 C C . THR A 1 73 ? 11.651 0.731 -5.337 1.00 96.69 73 THR A C 1
ATOM 582 O O . THR A 1 73 ? 10.774 0.814 -4.480 1.00 96.69 73 THR A O 1
ATOM 585 N N . ARG A 1 74 ? 12.198 -0.453 -5.651 1.00 97.62 74 ARG A N 1
ATOM 586 C CA . ARG A 1 74 ? 11.863 -1.680 -4.909 1.00 97.62 74 ARG A CA 1
ATOM 587 C C . ARG A 1 74 ? 12.300 -1.602 -3.449 1.00 97.62 74 ARG A C 1
ATOM 589 O O . ARG A 1 74 ? 11.540 -2.048 -2.594 1.00 97.62 74 ARG A O 1
ATOM 596 N N . GLN A 1 75 ? 13.482 -1.052 -3.174 1.00 98.12 75 GLN A N 1
ATOM 597 C CA . GLN A 1 75 ? 13.978 -0.846 -1.809 1.00 98.12 75 GLN A CA 1
ATOM 598 C C . GLN A 1 75 ? 13.074 0.121 -1.034 1.00 98.12 75 GLN A C 1
ATOM 600 O O . GLN A 1 75 ? 12.654 -0.207 0.074 1.00 98.12 75 GLN A O 1
ATOM 605 N N . ASP A 1 76 ? 12.686 1.242 -1.644 1.00 97.44 76 ASP A N 1
ATOM 606 C CA . ASP A 1 76 ? 11.765 2.213 -1.043 1.00 97.44 76 ASP A CA 1
ATOM 607 C C . ASP A 1 76 ? 10.399 1.584 -0.734 1.00 97.44 76 ASP A C 1
ATOM 609 O O . ASP A 1 76 ? 9.878 1.721 0.372 1.00 97.44 76 ASP A O 1
ATOM 613 N N . VAL A 1 77 ? 9.826 0.835 -1.684 1.00 97.25 77 VAL A N 1
ATOM 614 C CA . VAL A 1 77 ? 8.551 0.125 -1.482 1.00 97.25 77 VAL A CA 1
ATOM 615 C C . VAL A 1 77 ? 8.663 -0.916 -0.366 1.00 97.25 77 VAL A C 1
ATOM 617 O O . VAL A 1 7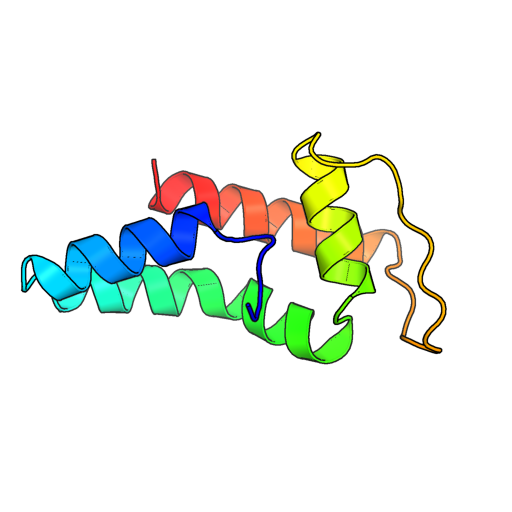7 ? 7.744 -1.040 0.447 1.00 97.25 77 VAL A O 1
ATOM 620 N N . ASP A 1 78 ? 9.767 -1.662 -0.308 1.00 97.19 78 ASP A N 1
ATOM 621 C CA . ASP A 1 78 ? 10.010 -2.648 0.746 1.00 97.19 78 ASP A CA 1
ATOM 622 C C . ASP A 1 78 ? 10.119 -1.976 2.128 1.00 97.19 78 ASP A C 1
ATOM 624 O O . ASP A 1 78 ? 9.543 -2.487 3.095 1.00 97.19 78 ASP A O 1
ATOM 628 N N . GLN A 1 79 ? 10.774 -0.813 2.219 1.00 97.25 79 GLN A N 1
ATOM 629 C CA . GLN A 1 79 ? 10.861 -0.029 3.453 1.00 97.25 79 GLN A CA 1
ATOM 630 C C . GLN A 1 79 ? 9.485 0.495 3.884 1.00 97.25 79 GLN A C 1
ATOM 632 O O . GLN A 1 79 ? 9.064 0.237 5.010 1.00 97.25 79 GLN A O 1
ATOM 637 N N . MET A 1 80 ? 8.728 1.120 2.974 1.00 95.88 80 MET A N 1
ATOM 638 C CA . MET A 1 80 ? 7.367 1.608 3.252 1.00 95.88 80 MET A CA 1
ATOM 639 C C . MET A 1 80 ? 6.440 0.488 3.744 1.00 95.88 80 MET A C 1
ATOM 641 O O . MET A 1 80 ? 5.609 0.696 4.628 1.00 95.88 80 MET A O 1
ATOM 645 N N . LEU A 1 81 ? 6.570 -0.721 3.186 1.00 94.88 81 LEU A N 1
ATOM 646 C CA . LEU A 1 81 ? 5.823 -1.891 3.648 1.00 94.88 81 LEU A CA 1
ATOM 647 C C . LEU A 1 81 ? 6.234 -2.337 5.052 1.00 94.88 81 LEU A C 1
ATOM 649 O O . LEU A 1 81 ? 5.374 -2.780 5.814 1.00 94.88 81 LEU A O 1
ATOM 653 N N . SER A 1 82 ? 7.526 -2.282 5.374 1.00 95.31 82 SER A N 1
ATOM 654 C CA . SER A 1 82 ? 8.029 -2.607 6.710 1.00 95.31 82 SER A CA 1
ATOM 655 C C . SER A 1 82 ? 7.486 -1.628 7.748 1.00 95.31 82 SER A C 1
ATOM 657 O O . SER A 1 82 ? 6.943 -2.058 8.767 1.00 95.31 82 SER A O 1
ATOM 659 N N . ASP A 1 83 ? 7.553 -0.331 7.450 1.00 94.69 83 ASP A N 1
ATOM 660 C CA . ASP A 1 83 ? 7.065 0.734 8.329 1.00 94.69 83 ASP A CA 1
ATOM 661 C C . ASP A 1 83 ? 5.557 0.595 8.567 1.00 94.69 83 ASP A C 1
ATOM 663 O O . ASP A 1 83 ? 5.093 0.602 9.706 1.00 94.69 83 ASP A O 1
ATOM 667 N N . LEU A 1 84 ? 4.786 0.350 7.503 1.00 93.06 84 LEU A N 1
ATOM 668 C CA . LEU A 1 84 ? 3.341 0.153 7.604 1.00 93.06 84 LEU A CA 1
ATOM 669 C C . LEU A 1 84 ? 2.974 -1.085 8.439 1.00 93.06 84 LEU A C 1
ATOM 671 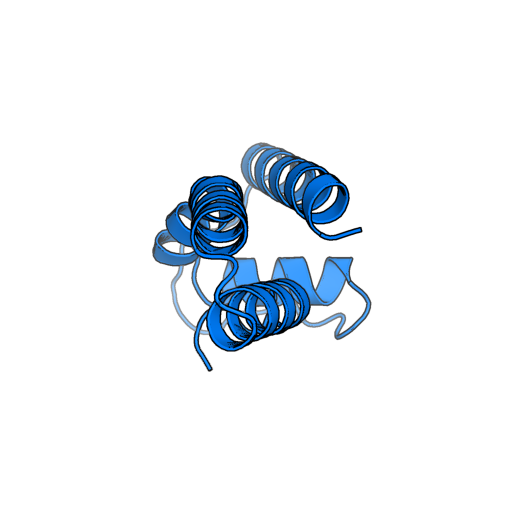O O . LEU A 1 84 ? 2.027 -1.043 9.226 1.00 93.06 84 LEU A O 1
ATOM 675 N N . LYS A 1 85 ? 3.715 -2.192 8.299 1.00 91.69 85 LYS A N 1
ATOM 676 C CA . LYS A 1 85 ? 3.492 -3.401 9.110 1.00 91.69 85 LYS A CA 1
ATOM 677 C C . LYS A 1 85 ? 3.718 -3.142 10.594 1.00 91.69 85 LYS A C 1
ATOM 679 O O . LYS A 1 85 ? 2.933 -3.636 11.396 1.00 91.69 85 LYS A O 1
ATOM 684 N N . ALA A 1 86 ? 4.743 -2.365 10.943 1.00 91.06 86 ALA A N 1
ATOM 685 C CA . ALA A 1 86 ? 5.039 -2.005 12.329 1.00 91.06 86 ALA A CA 1
ATOM 686 C C . ALA A 1 86 ? 3.937 -1.151 12.978 1.00 91.06 86 ALA A C 1
ATOM 688 O O . ALA A 1 86 ? 3.853 -1.085 14.198 1.00 91.06 86 ALA A O 1
ATOM 689 N N . VAL A 1 87 ? 3.097 -0.496 12.171 1.00 87.94 87 VAL A N 1
ATOM 690 C CA . VAL A 1 87 ? 1.958 0.294 12.650 1.00 87.94 87 VAL A CA 1
ATOM 691 C C . VAL A 1 87 ? 0.688 -0.547 12.786 1.00 87.94 87 VAL A C 1
ATOM 693 O O . VAL A 1 87 ? -0.168 -0.208 13.602 1.00 87.94 87 VAL A O 1
ATOM 696 N N . ILE A 1 88 ? 0.499 -1.578 11.957 1.00 85.69 88 ILE A N 1
ATOM 697 C CA . ILE A 1 88 ? -0.724 -2.404 11.942 1.00 85.69 88 ILE A CA 1
ATOM 698 C C . ILE A 1 88 ? -0.674 -3.523 12.995 1.00 85.69 88 ILE A C 1
ATOM 700 O O . ILE A 1 88 ? -1.727 -3.853 13.545 1.00 85.69 88 ILE A O 1
ATOM 704 N N . LEU A 1 89 ? 0.509 -4.099 13.241 1.00 68.00 89 LEU A N 1
ATOM 705 C CA . LEU A 1 89 ? 0.767 -5.137 14.253 1.00 68.00 89 LEU A CA 1
ATOM 706 C C . LEU A 1 89 ? 1.005 -4.531 15.640 1.00 68.00 89 LEU A C 1
ATOM 708 O O . LEU A 1 89 ? 0.589 -5.188 16.618 1.00 68.00 89 LEU A O 1
#

pLDDT: mean 94.88, std 5.83, range [54.97, 98.38]

Secondary structure (DSSP, 8-state):
-TTGGGHHHHHHHHHHHHTT-HHHHHHHHHHHHHHHHHHHHHTHHHHHHHHHHTTS-------S-PPP--HHHHHHHHHHHHHHHHHH-

Foldseek 3Di:
DFLVLVVLLVVLLVVCVVVVVVVLNVVSVVLCVVVVVVCVQQPVQLSQLSCVVVVNDVDNDDPDPGDDQDPVNSVVNVVSVVSSVVSSD

Sequence (89 aa):
MPAIELADLHVALYNAFSSAEAERARQLYRDSLPLLVSQSVYRMRLTKYVLSKRGITPALHVRAPLPELDEFTRQDVDQMLSDLKAVIL